Protein AF-A0A3N5JNM9-F1 (afdb_monom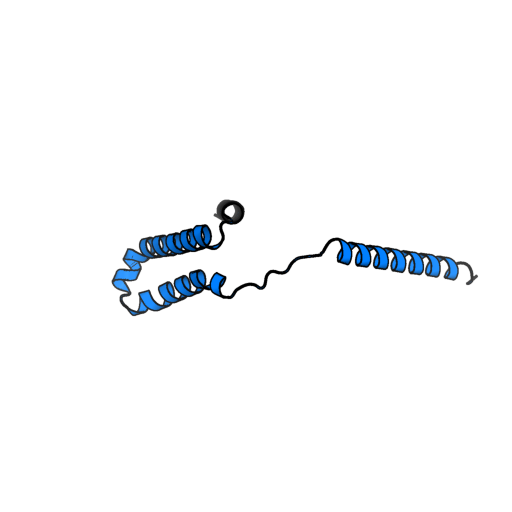er_lite)

pLDDT: mean 77.19, std 9.24, range [54.94, 92.56]

Foldseek 3Di:
DPPPVVVVVVVVVVVVVVVVVVVVVCVVVVPPPPPDPPDPVLCVLVVVVVCCVVVVCVPPVVVCVVCVVVVVVVSVVVNVVCCVVPVVPVVVVVVVVVVVVVVVVVVD

Sequence (108 aa):
MKSRTKNNIWKFAAAAILVMAVYNFFGNVLTEVFVMPVNAWYIAPFLLLLLSIAVMPFIDRHWWEKNYPLVAFVLGFIVVFYYSFSLHNTPRLFLTSDEYISFISLIG

Radius of gyration: 27.0 Å; chains: 1; bounding box: 31×58×75 Å

Secondary structure (DSSP, 8-state):
--SHHHHHHHHHHHHHHHHHHHHHHHHHHH---------GGGGHHHHHHHHHHHHHHHH-HHHHHHHHHHHHHHHHHHHHHHHHHHH--HHHHHHHHHHHHHHHHHH-

Structure (mmCIF, N/CA/C/O backbone):
data_AF-A0A3N5JNM9-F1
#
_entry.id   AF-A0A3N5JNM9-F1
#
loop_
_atom_site.group_PDB
_atom_site.id
_atom_site.type_symbol
_atom_site.label_atom_id
_atom_site.label_alt_id
_atom_site.label_comp_id
_atom_site.label_asym_id
_atom_site.label_entity_id
_atom_site.label_seq_id
_atom_site.pdbx_PDB_ins_code
_atom_site.Cartn_x
_atom_site.Cartn_y
_atom_site.Cartn_z
_atom_site.occupancy
_atom_site.B_iso_or_equiv
_atom_site.auth_seq_id
_atom_site.auth_comp_id
_atom_site.auth_asym_id
_atom_site.auth_atom_id
_a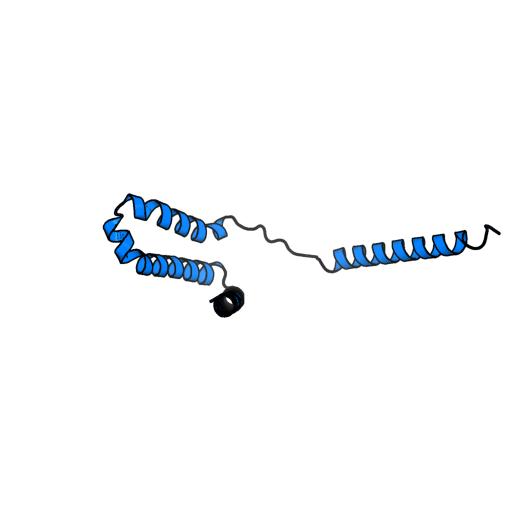tom_site.pdbx_PDB_model_num
ATOM 1 N N . MET A 1 1 ? 7.384 42.201 -50.279 1.00 54.94 1 MET A N 1
ATOM 2 C CA . MET A 1 1 ? 8.230 41.561 -49.239 1.00 54.94 1 MET A CA 1
ATOM 3 C C . MET A 1 1 ? 7.508 40.426 -48.463 1.00 54.94 1 MET A C 1
ATOM 5 O O . MET A 1 1 ? 7.789 40.227 -47.294 1.00 54.94 1 MET A O 1
ATOM 9 N N . LYS A 1 2 ? 6.594 39.645 -49.087 1.00 56.66 2 LYS A N 1
ATOM 10 C CA . LYS A 1 2 ? 5.688 38.672 -48.401 1.00 56.66 2 LYS A CA 1
ATOM 11 C C . LYS A 1 2 ? 5.925 37.188 -48.771 1.00 56.66 2 LYS A C 1
ATOM 13 O O . LYS A 1 2 ? 5.203 36.310 -48.317 1.00 56.66 2 LYS A O 1
ATOM 18 N N . SER A 1 3 ? 6.914 36.901 -49.624 1.00 57.28 3 SER A N 1
ATOM 19 C CA . SER A 1 3 ? 7.113 35.571 -50.233 1.00 57.28 3 SER A CA 1
ATOM 20 C C . SER A 1 3 ? 8.013 34.631 -49.405 1.00 57.28 3 SER A C 1
ATOM 22 O O . SER A 1 3 ? 7.787 33.426 -49.365 1.00 57.28 3 SER A O 1
ATOM 24 N N . ARG A 1 4 ? 8.988 35.169 -48.656 1.00 61.72 4 ARG A N 1
ATOM 25 C CA . ARG A 1 4 ? 10.017 34.364 -47.964 1.00 61.72 4 ARG A CA 1
ATOM 26 C C . ARG A 1 4 ? 9.526 33.675 -46.679 1.00 61.72 4 ARG A C 1
ATOM 28 O O . ARG A 1 4 ? 10.075 32.651 -46.296 1.00 61.72 4 ARG A O 1
ATOM 35 N N . THR A 1 5 ? 8.484 34.200 -46.031 1.00 64.50 5 THR A N 1
ATOM 36 C CA . THR A 1 5 ? 7.941 33.664 -44.768 1.00 64.50 5 THR A CA 1
ATOM 37 C C . THR A 1 5 ? 7.050 32.436 -44.960 1.00 64.50 5 THR A C 1
ATOM 39 O O . THR A 1 5 ? 7.087 31.536 -44.125 1.00 64.50 5 THR A O 1
ATOM 42 N N . LYS A 1 6 ? 6.308 32.333 -46.075 1.00 65.44 6 LYS A N 1
ATOM 43 C CA . LYS A 1 6 ? 5.421 31.181 -46.332 1.00 65.44 6 LYS A CA 1
ATOM 44 C C . LYS A 1 6 ? 6.186 29.855 -46.435 1.00 65.44 6 LYS A C 1
ATOM 46 O O . LYS A 1 6 ? 5.732 28.861 -45.882 1.00 65.44 6 LYS A O 1
ATOM 51 N N . ASN A 1 7 ? 7.362 29.841 -47.068 1.00 69.12 7 ASN A N 1
ATOM 52 C CA . ASN A 1 7 ? 8.151 28.611 -47.235 1.00 69.12 7 ASN A CA 1
ATOM 53 C C . ASN A 1 7 ? 8.702 28.050 -45.920 1.00 69.12 7 ASN A C 1
ATOM 55 O O . ASN A 1 7 ? 8.859 26.839 -45.798 1.00 69.12 7 ASN A O 1
ATOM 59 N N . ASN A 1 8 ? 8.984 28.902 -44.935 1.00 76.00 8 ASN A N 1
ATOM 60 C CA . ASN A 1 8 ? 9.471 28.436 -43.639 1.00 76.00 8 ASN A CA 1
ATOM 61 C C . ASN A 1 8 ? 8.319 27.844 -42.821 1.00 76.00 8 ASN A C 1
ATOM 63 O O . ASN A 1 8 ? 8.483 26.782 -42.234 1.00 76.00 8 ASN A O 1
ATOM 67 N N . ILE A 1 9 ? 7.134 28.462 -42.870 1.00 84.38 9 ILE A N 1
ATOM 68 C CA . ILE A 1 9 ? 5.934 27.986 -42.164 1.00 84.38 9 ILE A CA 1
ATOM 69 C C . ILE A 1 9 ? 5.547 26.574 -42.622 1.00 84.38 9 ILE A C 1
ATOM 71 O O . ILE A 1 9 ? 5.310 25.711 -41.784 1.00 84.38 9 ILE A O 1
ATOM 75 N N . TRP A 1 10 ? 5.556 26.302 -43.930 1.00 84.19 10 TRP A N 1
ATOM 76 C CA . TRP A 1 10 ? 5.250 24.963 -44.450 1.00 84.19 10 TRP A CA 1
ATOM 77 C C . TRP A 1 10 ? 6.288 23.907 -44.060 1.00 84.19 10 TRP A C 1
ATOM 79 O O . TRP A 1 10 ? 5.918 22.771 -43.780 1.00 84.19 10 TRP A O 1
ATOM 89 N N . LYS A 1 11 ? 7.572 24.274 -43.975 1.00 81.88 11 LYS A N 1
ATOM 90 C CA . LYS A 1 11 ? 8.627 23.371 -43.487 1.00 81.88 11 LYS A CA 1
ATOM 91 C C . LYS A 1 11 ? 8.468 23.057 -42.000 1.00 81.88 11 LYS A C 1
ATOM 93 O O . LYS A 1 11 ? 8.610 21.902 -41.618 1.00 81.88 11 LYS A O 1
ATOM 98 N N . PHE A 1 12 ? 8.125 24.054 -4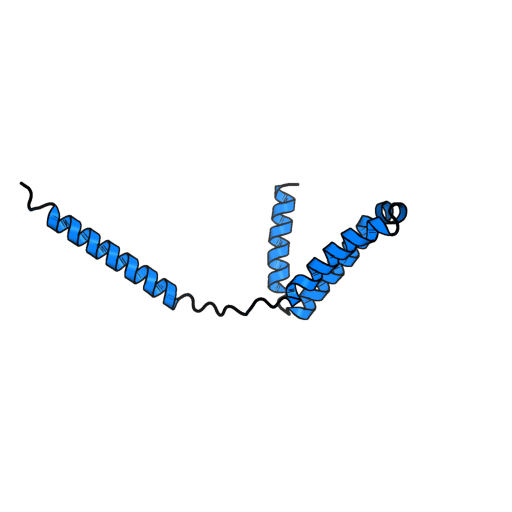1.183 1.00 86.62 12 PHE A N 1
ATOM 99 C CA . PHE A 1 12 ? 7.820 23.850 -39.764 1.00 86.62 12 PHE A CA 1
ATOM 100 C C . PHE A 1 12 ? 6.562 23.002 -39.567 1.00 86.62 12 PHE A C 1
ATOM 102 O O . PHE A 1 12 ? 6.579 22.089 -38.750 1.00 86.62 12 PHE A O 1
ATOM 109 N N . ALA A 1 13 ? 5.502 23.246 -40.341 1.00 88.19 13 ALA A N 1
ATOM 110 C CA . ALA A 1 13 ? 4.283 22.443 -40.292 1.00 88.19 13 ALA A CA 1
ATOM 111 C C . ALA A 1 13 ? 4.550 20.986 -40.700 1.00 88.19 13 ALA A C 1
ATOM 113 O O . ALA A 1 13 ? 4.142 20.072 -39.992 1.00 88.19 13 ALA A O 1
ATOM 114 N N . ALA A 1 14 ? 5.294 20.760 -41.786 1.00 90.94 14 ALA A N 1
ATOM 115 C CA . ALA A 1 14 ? 5.678 19.418 -42.217 1.00 90.94 14 ALA A CA 1
ATOM 116 C C . ALA A 1 14 ? 6.559 18.709 -41.176 1.00 90.94 14 ALA A C 1
ATOM 118 O O . ALA A 1 14 ? 6.326 17.541 -40.880 1.00 90.94 14 ALA A O 1
ATOM 119 N N . ALA A 1 15 ? 7.521 19.416 -40.574 1.00 91.19 15 ALA A N 1
ATOM 120 C CA . ALA A 1 15 ? 8.348 18.873 -39.499 1.00 91.19 15 ALA A CA 1
ATOM 121 C C . ALA A 1 15 ? 7.515 18.527 -38.255 1.00 91.19 15 ALA A C 1
ATOM 123 O O . ALA A 1 15 ? 7.687 17.451 -37.697 1.00 91.19 15 ALA A O 1
ATOM 124 N N . ALA A 1 16 ? 6.574 19.386 -37.854 1.00 86.69 16 ALA A N 1
ATOM 125 C CA . ALA A 1 16 ? 5.689 19.134 -36.719 1.00 86.69 16 ALA A CA 1
ATOM 126 C C . ALA A 1 16 ? 4.760 17.936 -36.968 1.00 86.69 16 ALA A C 1
ATOM 128 O O . ALA A 1 16 ? 4.608 17.088 -36.094 1.00 86.69 16 ALA A O 1
ATOM 129 N N . ILE A 1 17 ? 4.190 17.827 -38.172 1.00 92.06 17 ILE A N 1
ATOM 130 C CA . ILE A 1 17 ? 3.362 16.682 -38.576 1.00 92.06 17 ILE A CA 1
ATOM 131 C C . ILE A 1 17 ? 4.192 15.396 -38.579 1.00 92.06 17 ILE A C 1
ATOM 133 O O . ILE A 1 17 ? 3.722 14.368 -38.100 1.00 92.06 17 ILE A O 1
ATOM 137 N N . LEU A 1 18 ? 5.434 15.449 -39.065 1.00 92.56 18 LEU A N 1
ATOM 138 C CA . LEU A 1 18 ? 6.333 14.299 -39.086 1.00 92.56 18 LEU A CA 1
ATOM 139 C C . LEU A 1 18 ? 6.719 13.867 -37.668 1.00 92.56 18 LEU A C 1
ATOM 141 O O . LEU A 1 18 ? 6.633 12.685 -37.353 1.00 92.56 18 LEU A O 1
ATOM 145 N N . VAL A 1 19 ? 7.064 14.811 -36.789 1.00 90.31 19 VAL A N 1
ATOM 146 C CA . VAL A 1 19 ? 7.347 14.534 -35.371 1.00 90.31 19 VAL A CA 1
ATOM 147 C C . VAL A 1 19 ? 6.125 13.928 -34.680 1.00 90.31 19 VAL A C 1
ATOM 149 O O . VAL A 1 19 ? 6.261 12.932 -33.975 1.00 90.31 19 VAL A O 1
ATOM 152 N N . MET A 1 20 ? 4.929 14.466 -34.930 1.00 85.31 20 MET A N 1
ATOM 153 C CA . MET A 1 20 ? 3.679 13.932 -34.385 1.00 85.31 20 MET A CA 1
ATOM 154 C C . MET A 1 20 ? 3.398 12.511 -34.892 1.00 85.31 20 MET A C 1
ATOM 156 O O . MET A 1 20 ? 3.021 11.637 -34.116 1.00 85.31 20 MET A O 1
ATOM 160 N N . ALA A 1 21 ? 3.608 12.257 -36.185 1.00 89.25 21 ALA A N 1
ATOM 161 C CA . ALA A 1 21 ? 3.418 10.940 -36.783 1.00 89.25 21 ALA A CA 1
ATOM 162 C C . ALA A 1 21 ? 4.409 9.911 -36.221 1.00 89.25 21 ALA A C 1
ATOM 164 O O . ALA A 1 21 ? 4.004 8.799 -35.894 1.00 89.25 21 ALA A O 1
ATOM 165 N N . VAL A 1 22 ? 5.678 10.293 -36.048 1.00 88.81 22 VAL A N 1
ATOM 166 C CA . VAL A 1 22 ? 6.712 9.449 -35.430 1.00 88.81 22 VAL A CA 1
ATOM 167 C C . VAL A 1 22 ? 6.361 9.152 -33.974 1.00 88.81 22 VAL A C 1
ATOM 169 O O . VAL A 1 22 ? 6.398 7.992 -33.572 1.00 88.81 22 VAL A O 1
ATOM 172 N N . TYR A 1 23 ? 5.960 10.162 -33.200 1.00 84.38 23 TYR A N 1
ATOM 173 C CA . TYR A 1 23 ? 5.563 9.981 -31.804 1.00 84.38 23 TYR A CA 1
ATOM 174 C C . TYR A 1 23 ? 4.367 9.031 -31.671 1.00 84.38 23 TYR A C 1
ATOM 176 O O . TYR A 1 23 ? 4.419 8.083 -30.892 1.00 84.38 23 TYR A O 1
ATOM 184 N N . ASN A 1 24 ? 3.325 9.224 -32.484 1.00 83.56 24 ASN A N 1
ATOM 185 C CA . ASN A 1 24 ? 2.162 8.340 -32.493 1.00 83.56 24 ASN A CA 1
ATOM 186 C C . ASN A 1 24 ? 2.528 6.920 -32.941 1.00 83.56 24 ASN A C 1
ATOM 188 O O . ASN A 1 24 ? 2.065 5.954 -32.343 1.00 83.56 24 ASN A O 1
ATOM 192 N N . PHE A 1 25 ? 3.361 6.768 -33.972 1.00 84.12 25 PHE A N 1
ATOM 193 C CA . PHE A 1 25 ? 3.766 5.456 -34.469 1.00 84.12 25 PHE A CA 1
ATOM 194 C C . PHE A 1 25 ? 4.559 4.674 -33.415 1.00 84.12 25 PHE A C 1
ATOM 196 O O . PHE A 1 25 ? 4.197 3.546 -33.093 1.00 84.12 25 PHE A O 1
ATOM 203 N N . PHE A 1 26 ? 5.577 5.291 -32.808 1.00 80.94 26 PHE A N 1
ATOM 204 C CA . PHE A 1 26 ? 6.337 4.666 -31.723 1.00 80.94 26 PHE A CA 1
ATOM 205 C C . PHE A 1 26 ? 5.479 4.426 -30.479 1.00 80.94 26 PHE A C 1
ATOM 207 O O . PHE A 1 26 ? 5.602 3.373 -29.865 1.00 80.94 26 PHE A O 1
ATOM 214 N N . GLY A 1 27 ? 4.572 5.343 -30.134 1.00 72.00 27 GLY A N 1
ATOM 215 C CA . GLY A 1 27 ? 3.625 5.154 -29.036 1.00 72.00 27 GLY A CA 1
ATOM 216 C C . GLY A 1 27 ? 2.752 3.912 -29.227 1.00 72.00 27 GLY A C 1
ATOM 217 O O . GLY A 1 27 ? 2.592 3.137 -28.295 1.00 72.00 27 GLY A O 1
ATOM 218 N N . ASN A 1 28 ? 2.254 3.656 -30.436 1.00 72.62 28 ASN A N 1
ATOM 219 C CA . ASN A 1 28 ? 1.452 2.459 -30.711 1.00 72.62 28 ASN A CA 1
ATOM 220 C C . ASN A 1 28 ? 2.299 1.174 -30.801 1.00 72.62 28 ASN A C 1
ATOM 222 O O . ASN A 1 28 ? 1.834 0.123 -30.382 1.00 72.62 28 ASN A O 1
ATOM 226 N N . VAL A 1 29 ? 3.542 1.248 -31.295 1.00 70.81 29 VAL A N 1
ATOM 227 C CA . VAL A 1 29 ? 4.445 0.083 -31.417 1.00 70.81 29 VAL A CA 1
ATOM 228 C C . VAL A 1 29 ? 5.066 -0.330 -30.074 1.00 70.81 29 VAL A C 1
ATOM 230 O O . VAL A 1 29 ? 5.330 -1.508 -29.857 1.00 70.81 29 VAL A O 1
ATOM 233 N N . LEU A 1 30 ? 5.303 0.615 -29.158 1.00 68.88 30 LEU A N 1
ATOM 234 C CA . LEU A 1 30 ? 5.899 0.348 -27.840 1.00 68.88 30 LEU A CA 1
ATOM 235 C C . LEU A 1 30 ? 4.867 -0.031 -26.764 1.00 68.88 30 LEU A C 1
ATOM 237 O O . LEU A 1 30 ? 5.253 -0.479 -25.686 1.00 68.88 30 LEU A O 1
ATOM 241 N N . THR A 1 31 ? 3.573 0.147 -27.041 1.00 63.56 31 THR A N 1
ATOM 242 C CA . THR A 1 31 ? 2.493 0.044 -26.047 1.00 63.56 31 THR A CA 1
ATOM 243 C C . THR A 1 31 ? 1.509 -1.071 -26.409 1.00 63.56 31 THR A C 1
ATOM 245 O O . THR A 1 31 ? 0.299 -0.875 -26.377 1.00 63.56 31 THR A O 1
ATOM 248 N N . GLU A 1 32 ? 2.001 -2.279 -26.697 1.00 62.53 32 GLU A N 1
ATOM 249 C CA . GLU A 1 32 ? 1.182 -3.491 -26.537 1.00 62.53 32 GLU A CA 1
ATOM 250 C C . GLU A 1 32 ? 1.065 -3.816 -25.044 1.00 62.53 32 GLU A C 1
ATOM 252 O O . GLU A 1 32 ? 1.618 -4.783 -24.519 1.00 62.53 32 GLU A O 1
ATOM 257 N N . VAL A 1 33 ? 0.388 -2.936 -24.307 1.00 62.06 33 VAL A N 1
ATOM 258 C CA . VAL A 1 33 ? 0.089 -3.181 -22.900 1.00 62.06 33 VAL A CA 1
ATOM 259 C C . VAL A 1 33 ? -1.052 -4.178 -22.897 1.00 62.06 33 VAL A C 1
ATOM 261 O O . VAL A 1 33 ? -2.206 -3.821 -23.121 1.00 62.06 33 VAL A O 1
ATOM 264 N N . PHE A 1 34 ? -0.718 -5.445 -22.676 1.00 58.62 34 PHE A N 1
ATOM 265 C CA . PHE A 1 34 ? -1.694 -6.487 -22.402 1.00 58.62 34 PHE A CA 1
ATOM 266 C C . PHE A 1 34 ? -2.434 -6.105 -21.111 1.00 58.62 34 PHE A C 1
ATOM 268 O O . PHE A 1 34 ? -1.984 -6.386 -19.999 1.00 58.62 34 PHE A O 1
ATOM 275 N N . VAL A 1 35 ? -3.540 -5.371 -21.246 1.00 62.03 35 VAL A N 1
ATOM 276 C CA . VAL A 1 35 ? -4.408 -4.998 -20.129 1.00 62.03 35 VAL A CA 1
ATOM 277 C C . VAL A 1 35 ? -5.128 -6.263 -19.697 1.00 62.03 35 VAL A C 1
ATOM 279 O O . VAL A 1 35 ? -6.163 -6.636 -20.247 1.00 62.03 35 VAL A O 1
ATOM 282 N N . MET A 1 36 ? -4.550 -6.966 -18.724 1.00 58.53 36 MET A N 1
ATOM 283 C CA . MET A 1 36 ? -5.288 -8.012 -18.033 1.00 58.53 36 MET A CA 1
ATOM 284 C C . MET A 1 36 ? -6.505 -7.349 -17.382 1.00 58.53 36 MET A C 1
ATOM 286 O O . MET A 1 36 ? -6.330 -6.360 -16.662 1.00 58.53 36 MET A O 1
ATOM 290 N N . PRO A 1 37 ? -7.731 -7.834 -17.638 1.00 66.56 37 PRO A N 1
ATOM 291 C CA . PRO A 1 37 ? -8.912 -7.272 -17.009 1.00 66.56 37 PRO A CA 1
ATOM 292 C C . PRO A 1 37 ? -8.724 -7.356 -15.495 1.00 66.56 37 PRO A C 1
ATOM 294 O O . PRO A 1 37 ? -8.495 -8.437 -14.947 1.00 66.56 37 PRO A O 1
ATOM 297 N N . VAL A 1 38 ? -8.769 -6.202 -14.824 1.00 62.06 38 VAL A N 1
ATOM 298 C CA . VAL A 1 38 ? -8.761 -6.134 -13.362 1.00 62.06 38 VAL A CA 1
ATOM 299 C C . VAL A 1 38 ? -9.948 -6.955 -12.875 1.00 62.06 38 VAL A C 1
ATOM 301 O O . VAL A 1 38 ? -11.107 -6.590 -13.062 1.00 62.06 38 VAL A O 1
ATOM 304 N N . ASN A 1 39 ? -9.654 -8.123 -12.310 1.00 69.19 39 ASN A N 1
ATOM 305 C CA . ASN A 1 39 ? -10.669 -8.974 -11.724 1.00 69.19 39 ASN A CA 1
ATOM 306 C C . ASN A 1 39 ? -11.104 -8.335 -10.399 1.00 69.19 39 ASN A C 1
ATOM 308 O O . ASN A 1 39 ? -10.270 -8.012 -9.552 1.00 69.19 39 ASN A O 1
ATOM 312 N N . ALA A 1 40 ? -12.411 -8.156 -10.212 1.00 74.06 40 ALA A N 1
ATOM 313 C CA . ALA A 1 40 ? -12.980 -7.552 -9.009 1.00 74.06 40 ALA A CA 1
ATOM 314 C C . ALA A 1 40 ? -12.577 -8.287 -7.713 1.00 74.06 40 ALA A C 1
ATOM 316 O O . ALA A 1 40 ? -12.591 -7.691 -6.637 1.00 74.06 40 ALA A O 1
ATOM 317 N N . TRP A 1 41 ? -12.139 -9.550 -7.807 1.00 74.88 41 TRP A N 1
ATOM 318 C CA . TRP A 1 41 ? -11.631 -10.335 -6.675 1.00 74.88 41 TRP A CA 1
ATOM 319 C C . TRP A 1 41 ? -10.407 -9.729 -5.979 1.00 74.88 41 TRP A C 1
ATOM 321 O O . TRP A 1 41 ? -10.152 -10.045 -4.816 1.00 74.88 41 TRP A O 1
ATOM 331 N N . TYR A 1 42 ? -9.675 -8.827 -6.637 1.00 73.56 42 TYR A N 1
ATOM 332 C CA . TYR A 1 42 ? -8.554 -8.124 -6.008 1.00 73.56 42 TYR A CA 1
ATOM 333 C C . TYR A 1 42 ? -9.001 -7.071 -4.983 1.00 73.56 42 TYR A C 1
ATOM 335 O O . TYR A 1 42 ? -8.232 -6.714 -4.098 1.00 73.56 42 TYR A O 1
ATOM 343 N N . ILE A 1 43 ? -10.261 -6.624 -5.019 1.00 80.25 43 ILE A N 1
ATOM 344 C CA . ILE A 1 43 ? -10.801 -5.650 -4.053 1.00 80.25 43 ILE A CA 1
ATOM 345 C C . ILE A 1 43 ? -11.282 -6.340 -2.764 1.00 80.25 43 ILE A C 1
ATOM 347 O O . ILE A 1 43 ? -11.424 -5.689 -1.730 1.00 80.25 43 ILE A O 1
ATOM 351 N N . ALA A 1 44 ? -11.475 -7.664 -2.781 1.00 83.31 44 ALA A N 1
ATOM 352 C CA . ALA A 1 44 ? -11.967 -8.447 -1.645 1.00 83.31 44 ALA A CA 1
ATOM 353 C C . ALA A 1 44 ? -11.275 -8.145 -0.293 1.00 83.31 44 ALA A C 1
ATOM 355 O O . ALA A 1 44 ? -11.990 -7.868 0.672 1.00 83.31 44 ALA A O 1
ATOM 356 N N . PRO A 1 45 ? -9.930 -8.118 -0.182 1.00 79.06 45 PRO A N 1
ATOM 357 C CA . PRO A 1 45 ? -9.264 -7.806 1.086 1.00 79.06 45 PRO A CA 1
ATOM 358 C C . PRO A 1 45 ? -9.532 -6.376 1.580 1.00 79.06 45 PRO A C 1
ATOM 360 O O . PRO A 1 45 ? -9.643 -6.153 2.784 1.00 79.06 45 PRO A O 1
ATOM 363 N N . PHE A 1 46 ? -9.687 -5.410 0.671 1.00 80.44 46 PHE A N 1
ATOM 364 C CA . PHE A 1 46 ? -10.022 -4.028 1.025 1.00 80.44 46 PHE A CA 1
ATOM 365 C C . PHE A 1 46 ? -11.470 -3.914 1.516 1.00 80.44 46 PHE A C 1
ATOM 367 O O . PHE A 1 46 ? -11.743 -3.270 2.527 1.00 80.44 46 PHE A O 1
ATOM 374 N N . LEU A 1 47 ? -12.394 -4.604 0.842 1.00 85.94 47 LEU A N 1
ATOM 375 C CA . LEU A 1 47 ? -13.796 -4.672 1.248 1.00 85.94 47 LEU A CA 1
ATOM 376 C C . LEU A 1 47 ? -13.949 -5.310 2.638 1.00 85.94 47 LEU A C 1
ATOM 378 O O . LEU A 1 47 ? -14.729 -4.831 3.456 1.00 85.94 47 LEU A O 1
ATOM 382 N N . LEU A 1 48 ? -13.173 -6.363 2.913 1.00 82.06 48 LEU A N 1
ATOM 383 C CA . LEU A 1 48 ? -13.154 -7.056 4.202 1.00 82.06 48 LEU A CA 1
ATOM 384 C C . LEU A 1 48 ? -12.609 -6.151 5.314 1.00 82.06 48 LEU A C 1
ATOM 386 O O . LEU A 1 48 ? -13.212 -6.078 6.383 1.00 82.06 48 LEU A O 1
ATOM 390 N N . LEU A 1 49 ? -11.528 -5.408 5.048 1.00 80.56 49 LEU A N 1
ATOM 391 C CA . LEU A 1 49 ? -11.014 -4.386 5.964 1.00 80.56 49 LEU A CA 1
ATOM 392 C C . LEU A 1 49 ? -12.084 -3.340 6.300 1.00 80.56 49 LEU A C 1
ATOM 394 O O . LEU A 1 49 ? -12.337 -3.102 7.481 1.00 80.56 49 LEU A O 1
ATOM 398 N N . LEU A 1 50 ? -12.745 -2.764 5.286 1.00 86.19 50 LEU A N 1
ATOM 399 C CA . LEU A 1 50 ? -13.808 -1.769 5.477 1.00 86.19 50 LEU A CA 1
ATOM 400 C C . LEU A 1 50 ? -14.992 -2.321 6.270 1.00 86.19 50 LEU A C 1
ATOM 402 O O . LEU A 1 50 ? -15.470 -1.671 7.197 1.00 86.19 50 LEU A O 1
ATOM 406 N N . LEU A 1 51 ? -15.452 -3.524 5.931 1.00 85.06 51 LEU A N 1
ATOM 407 C CA . LEU A 1 51 ? -16.518 -4.190 6.674 1.00 85.06 51 LEU A CA 1
ATOM 408 C C . LEU A 1 51 ? -16.106 -4.429 8.123 1.00 85.06 51 LEU A C 1
ATOM 410 O O . LEU A 1 51 ? -16.899 -4.181 9.026 1.00 85.06 51 LEU A O 1
ATOM 414 N N . SER A 1 52 ? -14.867 -4.850 8.370 1.00 79.00 52 SER A N 1
ATOM 415 C CA . SER A 1 52 ? -14.414 -5.106 9.730 1.00 79.00 52 SER A CA 1
ATOM 416 C C . SER A 1 52 ? -14.344 -3.832 10.568 1.00 79.00 52 SER A C 1
ATOM 418 O O . SER A 1 52 ? -14.804 -3.859 11.707 1.00 79.00 52 SER A O 1
ATOM 420 N N . ILE A 1 53 ? -13.818 -2.721 10.038 1.00 78.81 53 ILE A N 1
ATOM 421 C CA . ILE A 1 53 ? -13.781 -1.444 10.777 1.00 78.81 53 ILE A CA 1
ATOM 422 C C . ILE A 1 53 ? -15.168 -0.815 10.927 1.00 78.81 53 ILE A C 1
ATOM 424 O O . ILE A 1 53 ? -15.381 -0.059 11.867 1.00 78.81 53 ILE A O 1
ATOM 428 N N . ALA A 1 54 ? -16.105 -1.115 10.024 1.00 83.25 54 ALA A N 1
ATOM 429 C CA . ALA A 1 54 ? -17.472 -0.617 10.097 1.00 83.25 54 ALA A CA 1
ATOM 430 C C . ALA A 1 54 ? -18.326 -1.425 11.081 1.00 83.25 54 ALA A C 1
ATOM 432 O O . ALA A 1 54 ? -19.096 -0.834 11.820 1.00 83.25 54 ALA A O 1
ATOM 433 N N . VAL A 1 55 ? -18.197 -2.755 11.117 1.00 81.12 55 VAL A N 1
ATOM 434 C CA . VAL A 1 55 ? -19.066 -3.640 11.913 1.00 81.12 55 VAL A CA 1
ATOM 435 C C . VAL A 1 55 ? -18.588 -3.778 13.360 1.00 81.12 55 VAL A C 1
ATOM 437 O O . VAL A 1 55 ? -19.406 -3.746 14.277 1.00 81.12 55 VAL A O 1
ATOM 440 N N . MET A 1 56 ? -17.278 -3.887 13.598 1.00 73.75 56 MET A N 1
ATOM 441 C CA . MET A 1 56 ? -16.721 -4.040 14.950 1.00 73.75 56 MET A CA 1
ATOM 442 C C . MET A 1 56 ? -17.154 -2.963 15.964 1.00 73.75 56 MET A C 1
ATOM 444 O O . MET A 1 56 ? -17.573 -3.340 17.061 1.00 73.75 56 MET A O 1
ATOM 448 N N . PRO A 1 57 ? -17.116 -1.651 15.651 1.00 71.81 57 PRO A N 1
ATOM 449 C CA . PRO A 1 57 ? -17.534 -0.625 16.608 1.00 71.81 57 PRO A CA 1
ATOM 450 C C . PRO A 1 57 ? -19.034 -0.661 16.940 1.00 71.81 57 PRO A C 1
ATOM 452 O O . PRO A 1 57 ? -19.422 -0.110 17.969 1.00 71.81 57 PRO A O 1
ATOM 455 N N . PHE A 1 58 ? -19.872 -1.309 16.119 1.00 75.94 58 PHE A N 1
ATOM 456 C CA . PHE A 1 58 ? -21.300 -1.489 16.407 1.00 75.94 58 PHE A CA 1
ATOM 457 C C . PHE A 1 58 ? -21.591 -2.671 17.336 1.00 75.94 58 PHE A C 1
ATOM 459 O O . PHE A 1 58 ? -22.635 -2.669 17.983 1.00 75.94 58 PHE A O 1
ATOM 466 N N . ILE A 1 59 ? -20.704 -3.670 17.402 1.00 76.94 59 ILE A N 1
ATOM 467 C CA . ILE A 1 59 ? -20.900 -4.851 18.254 1.00 76.94 59 ILE A CA 1
ATOM 468 C C . ILE A 1 59 ? -20.493 -4.535 19.692 1.00 76.94 59 ILE A C 1
ATOM 470 O O . ILE A 1 59 ? -21.284 -4.751 20.606 1.00 76.94 59 ILE A O 1
ATOM 474 N N . ASP A 1 60 ? -19.274 -4.026 19.898 1.00 74.81 60 ASP A N 1
ATOM 475 C CA . ASP A 1 60 ? -18.768 -3.790 21.252 1.00 74.81 60 ASP A CA 1
ATOM 476 C C . ASP A 1 60 ? -17.677 -2.709 21.290 1.00 74.81 60 ASP A C 1
ATOM 478 O O . ASP A 1 60 ? -16.474 -2.965 21.171 1.00 74.81 60 ASP A O 1
ATOM 482 N N . ARG A 1 61 ? -18.106 -1.452 21.442 1.00 75.94 61 ARG A N 1
ATOM 483 C CA . ARG A 1 61 ? -17.219 -0.281 21.407 1.00 75.94 61 ARG A CA 1
ATOM 484 C C . ARG A 1 61 ? -16.146 -0.309 22.499 1.00 75.94 61 ARG A C 1
ATOM 486 O O . ARG A 1 61 ? -15.005 0.061 22.238 1.00 75.94 61 ARG A O 1
ATOM 493 N N . HIS A 1 62 ? -16.494 -0.762 23.703 1.00 77.69 62 HIS A N 1
ATOM 494 C CA . HIS A 1 62 ? -15.578 -0.756 24.848 1.00 77.69 62 HIS A CA 1
ATOM 495 C C . HIS A 1 62 ? -14.456 -1.792 24.683 1.00 77.69 62 HIS A C 1
ATOM 497 O O . HIS A 1 62 ? -13.306 -1.549 25.051 1.00 77.69 62 HIS A O 1
ATOM 503 N N . TRP A 1 63 ? -14.772 -2.939 24.075 1.00 80.19 63 TRP A N 1
ATOM 504 C CA . TRP A 1 63 ? -13.776 -3.944 23.715 1.00 80.19 63 TRP A CA 1
ATOM 505 C C . TRP A 1 63 ? -12.944 -3.515 22.498 1.00 80.19 63 TRP A C 1
ATOM 507 O O . TRP A 1 63 ? -11.727 -3.735 22.481 1.00 80.19 63 TRP A O 1
ATOM 517 N N . TRP A 1 64 ? -13.571 -2.867 21.509 1.00 75.19 64 TRP A N 1
ATOM 518 C CA . TRP A 1 64 ? -12.905 -2.385 20.297 1.00 75.19 64 TRP A CA 1
ATOM 519 C C . TRP A 1 64 ? -11.829 -1.346 20.598 1.00 75.19 64 TRP A C 1
ATOM 521 O O . TRP A 1 64 ? -10.713 -1.492 20.118 1.00 75.19 64 TRP A O 1
ATOM 531 N N . GLU A 1 65 ? -12.105 -0.355 21.447 1.00 75.94 65 GLU A N 1
ATOM 532 C CA . GLU A 1 65 ? -11.123 0.686 21.797 1.00 75.94 65 GLU A CA 1
ATOM 533 C C . GLU A 1 65 ? -9.841 0.098 22.421 1.00 75.94 65 GLU A C 1
ATOM 535 O O . GLU A 1 65 ? -8.743 0.593 22.169 1.00 75.94 65 GLU A O 1
ATOM 540 N N . LYS A 1 66 ? -9.951 -1.013 23.163 1.00 82.81 66 LYS A N 1
ATOM 541 C CA . LYS A 1 66 ? -8.804 -1.699 23.779 1.00 82.81 66 LYS A CA 1
ATOM 542 C C . LYS A 1 66 ? -8.062 -2.637 22.817 1.00 82.81 66 LYS A C 1
ATOM 544 O O . LYS A 1 66 ? -6.847 -2.782 22.928 1.00 82.81 66 LYS A O 1
ATOM 549 N N . ASN A 1 67 ? -8.776 -3.292 21.899 1.00 81.06 67 ASN A N 1
ATOM 550 C CA . ASN A 1 67 ? -8.222 -4.327 21.013 1.00 81.06 67 ASN A CA 1
ATOM 551 C C . ASN A 1 67 ? -8.010 -3.856 19.567 1.00 81.06 67 ASN A C 1
ATOM 553 O O . ASN A 1 67 ? -7.506 -4.623 18.746 1.00 81.06 67 ASN A O 1
ATOM 557 N N . TYR A 1 68 ? -8.334 -2.598 19.264 1.00 77.44 68 TYR A N 1
ATOM 558 C CA . TYR A 1 68 ? -8.155 -1.965 17.959 1.00 77.44 68 TYR A CA 1
ATOM 559 C C . TYR A 1 68 ? -6.784 -2.242 17.321 1.00 77.44 68 TYR A C 1
ATOM 561 O O . TYR A 1 68 ? -6.763 -2.726 16.187 1.00 77.44 68 TYR A O 1
ATOM 569 N N . PRO A 1 69 ? -5.640 -2.027 18.008 1.00 81.25 69 PRO A N 1
ATOM 570 C CA . PRO A 1 69 ? -4.339 -2.271 17.387 1.00 81.25 69 PRO A CA 1
ATOM 571 C C . PRO A 1 69 ? -4.114 -3.748 17.037 1.00 81.25 69 PRO A C 1
ATOM 573 O O . PRO A 1 69 ? -3.536 -4.044 15.994 1.00 81.25 69 PRO A O 1
ATOM 576 N N . LEU A 1 70 ? -4.616 -4.682 17.853 1.00 82.56 70 LEU A N 1
ATOM 577 C CA . LEU A 1 70 ? -4.486 -6.116 17.590 1.00 82.56 70 LEU A CA 1
ATOM 578 C C . LEU A 1 70 ? -5.344 -6.532 16.393 1.00 82.56 70 LEU A C 1
ATOM 580 O O . LEU A 1 70 ? -4.867 -7.251 15.518 1.00 82.56 70 LEU A O 1
ATOM 584 N N . VAL A 1 71 ? -6.585 -6.051 16.309 1.00 81.31 71 VAL A N 1
ATOM 585 C CA . VAL A 1 71 ? -7.465 -6.389 15.183 1.00 81.31 71 VAL A CA 1
ATOM 586 C C . VAL A 1 71 ? -6.968 -5.768 13.879 1.00 81.31 71 VAL A C 1
ATOM 588 O O . VAL A 1 71 ? -6.948 -6.452 12.856 1.00 81.31 71 VAL A O 1
ATOM 591 N N . ALA A 1 72 ? -6.508 -4.515 13.907 1.00 82.00 72 ALA A N 1
ATOM 592 C CA . ALA A 1 72 ? -5.896 -3.875 12.746 1.00 82.00 72 ALA A CA 1
ATOM 593 C C . ALA A 1 72 ? -4.676 -4.668 12.247 1.00 82.00 72 ALA A C 1
ATOM 595 O O . ALA A 1 72 ? -4.536 -4.897 11.045 1.00 82.00 72 ALA A O 1
ATOM 596 N N . PHE A 1 73 ? -3.841 -5.155 13.169 1.00 83.56 73 PHE A N 1
ATOM 597 C CA . PHE A 1 73 ? -2.690 -5.989 12.837 1.00 83.56 73 PHE A CA 1
ATOM 598 C C . PHE A 1 73 ? -3.101 -7.333 12.217 1.00 83.56 73 PHE A C 1
ATOM 600 O O . PHE A 1 73 ? -2.569 -7.715 11.176 1.00 83.56 73 PHE A O 1
ATOM 607 N N . VAL A 1 74 ? -4.080 -8.031 12.801 1.00 85.00 74 VAL A N 1
ATOM 608 C CA . VAL A 1 74 ? -4.575 -9.320 12.285 1.00 85.00 74 VAL A CA 1
ATOM 609 C C . VAL A 1 74 ? -5.208 -9.168 10.901 1.00 85.00 74 VAL A C 1
ATOM 611 O O . VAL A 1 74 ? -4.907 -9.949 10.000 1.00 85.00 74 VAL A O 1
ATOM 614 N N . LEU A 1 75 ? -6.047 -8.151 10.695 1.00 82.12 75 LEU A N 1
ATOM 615 C CA . LEU A 1 75 ? -6.654 -7.882 9.389 1.00 82.12 75 LEU A CA 1
ATOM 616 C C . LEU A 1 75 ? -5.601 -7.507 8.343 1.00 82.12 75 LEU A C 1
ATOM 618 O O . LEU A 1 75 ? -5.646 -8.019 7.226 1.00 82.12 75 LEU A O 1
ATOM 622 N N . GLY A 1 76 ? -4.630 -6.663 8.707 1.00 81.25 76 GLY A N 1
ATOM 623 C CA . GLY A 1 76 ? -3.499 -6.330 7.842 1.00 81.25 76 GLY A CA 1
ATOM 624 C C . GLY A 1 76 ? -2.703 -7.573 7.446 1.00 81.25 76 GLY A C 1
ATOM 625 O O . GLY A 1 76 ? -2.401 -7.766 6.269 1.00 81.25 76 GLY A O 1
ATOM 626 N N . PHE A 1 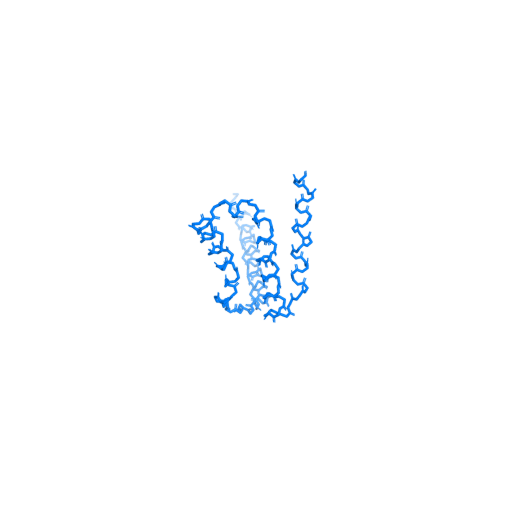77 ? -2.448 -8.472 8.399 1.00 84.81 77 PHE A N 1
ATOM 627 C CA . PHE A 1 77 ? -1.768 -9.738 8.139 1.00 84.81 77 PHE A CA 1
ATOM 628 C C . PHE A 1 77 ? -2.552 -10.629 7.167 1.00 84.81 77 PHE A C 1
ATOM 630 O O . PHE A 1 77 ? -1.968 -11.165 6.227 1.00 84.81 77 PHE A O 1
ATOM 637 N N . ILE A 1 78 ? -3.875 -10.739 7.331 1.00 83.06 78 ILE A N 1
ATOM 638 C CA . ILE A 1 78 ? -4.750 -11.483 6.408 1.00 83.06 78 ILE A CA 1
ATOM 639 C C . ILE A 1 78 ? -4.655 -10.917 4.988 1.00 83.06 78 ILE A C 1
ATOM 641 O O . ILE A 1 78 ? -4.565 -11.687 4.033 1.00 83.06 78 ILE A O 1
ATOM 645 N N . VAL A 1 79 ? -4.633 -9.590 4.835 1.00 82.06 79 VAL A N 1
ATOM 646 C CA . VAL A 1 79 ? -4.477 -8.944 3.523 1.00 82.06 79 VAL A CA 1
ATOM 647 C C . VAL A 1 79 ? -3.125 -9.276 2.897 1.00 82.06 79 VAL A C 1
ATOM 649 O O . VAL A 1 79 ? -3.083 -9.696 1.740 1.00 82.06 79 VAL A O 1
ATOM 652 N N . VAL A 1 80 ? -2.031 -9.153 3.653 1.00 79.69 80 VAL A N 1
ATOM 653 C CA . VAL A 1 80 ? -0.682 -9.504 3.175 1.00 79.69 80 VAL A CA 1
ATOM 654 C C . VAL A 1 80 ? -0.631 -10.963 2.723 1.00 79.69 80 VAL A C 1
ATOM 656 O O . VAL A 1 80 ? -0.114 -11.258 1.645 1.00 79.69 80 VAL A O 1
ATOM 659 N N . PHE A 1 81 ? -1.221 -11.873 3.498 1.00 83.06 81 PHE A N 1
ATOM 660 C CA . PHE A 1 81 ? -1.280 -13.293 3.160 1.00 83.06 81 PHE A CA 1
ATOM 661 C C . PHE A 1 81 ? -2.120 -13.540 1.900 1.00 83.06 81 PHE A C 1
ATOM 663 O O . PHE A 1 81 ? -1.664 -14.209 0.975 1.00 83.06 81 PHE A O 1
ATOM 670 N N . TYR A 1 82 ? -3.313 -12.946 1.807 1.00 80.06 82 TYR A N 1
ATOM 671 C CA . TYR A 1 82 ? -4.195 -13.087 0.646 1.00 80.06 82 TYR A CA 1
ATOM 672 C C . TYR A 1 82 ? -3.512 -12.641 -0.653 1.00 80.06 82 TYR A C 1
ATOM 674 O O . TYR A 1 82 ? -3.586 -13.348 -1.659 1.00 80.06 82 TYR A O 1
ATOM 682 N N . TYR A 1 83 ? -2.801 -11.510 -0.627 1.00 73.38 83 TYR A N 1
ATOM 683 C CA . TYR A 1 83 ? -2.058 -11.016 -1.787 1.00 73.38 83 TYR A CA 1
ATOM 684 C C . TYR A 1 83 ? -0.807 -11.843 -2.094 1.00 73.38 83 TYR A C 1
ATOM 686 O O . TYR A 1 83 ? -0.543 -12.119 -3.264 1.00 73.38 83 TYR A O 1
ATOM 694 N N . SER A 1 84 ? -0.059 -12.271 -1.074 1.00 72.56 84 SER A N 1
ATOM 695 C CA . SER A 1 84 ? 1.142 -13.093 -1.259 1.00 72.56 84 SER A CA 1
ATOM 696 C C . SER A 1 84 ? 0.813 -14.433 -1.934 1.00 72.56 84 SER A C 1
ATOM 698 O O . SER A 1 84 ? 1.492 -14.832 -2.880 1.00 72.56 84 SER A O 1
ATOM 700 N N . PHE A 1 85 ? -0.286 -15.078 -1.522 1.00 73.44 85 PHE A N 1
ATOM 701 C CA . PHE A 1 85 ? -0.718 -16.372 -2.062 1.00 73.44 85 PHE A CA 1
ATOM 702 C C . PHE A 1 85 ? -1.568 -16.274 -3.338 1.00 73.44 85 PHE A C 1
ATOM 704 O O . PHE A 1 85 ? -1.457 -17.150 -4.185 1.00 73.44 85 PHE A O 1
ATOM 711 N N . SER A 1 86 ? -2.397 -15.237 -3.524 1.00 67.94 86 SER A N 1
ATOM 712 C CA . SER A 1 86 ? -3.218 -15.120 -4.748 1.00 67.94 86 SER A CA 1
ATOM 713 C C . SER A 1 86 ? -2.445 -14.572 -5.943 1.00 67.94 86 SER A C 1
ATOM 715 O O . SER A 1 86 ? -2.728 -14.955 -7.075 1.00 67.94 86 SER A O 1
ATOM 717 N N . LEU A 1 87 ? -1.502 -13.648 -5.725 1.00 65.00 87 LEU A N 1
ATOM 718 C CA . LEU A 1 87 ? -0.846 -12.941 -6.827 1.00 65.00 87 LEU A CA 1
ATOM 719 C C . LEU A 1 87 ? 0.486 -13.563 -7.251 1.00 65.00 87 LEU A C 1
ATOM 721 O O . LEU A 1 87 ? 0.948 -13.244 -8.344 1.00 65.00 87 LEU A O 1
ATOM 725 N N . HIS A 1 88 ? 1.126 -14.386 -6.403 1.00 62.56 88 HIS A N 1
ATOM 726 C CA . HIS A 1 88 ? 2.479 -14.944 -6.616 1.00 62.56 88 HIS A CA 1
ATOM 727 C C . HIS A 1 88 ? 3.533 -13.902 -7.066 1.00 62.56 88 HIS A C 1
ATOM 729 O O . HIS A 1 88 ? 4.606 -14.245 -7.554 1.00 62.56 88 HIS A O 1
ATOM 735 N N . ASN A 1 89 ? 3.241 -12.610 -6.891 1.00 59.66 89 ASN A N 1
ATOM 736 C CA . ASN A 1 89 ? 4.053 -11.481 -7.324 1.00 59.66 89 ASN A CA 1
ATOM 737 C C . ASN A 1 89 ? 4.538 -10.712 -6.092 1.00 59.66 89 ASN A C 1
ATOM 739 O O . ASN A 1 89 ? 4.350 -9.502 -5.950 1.00 59.66 89 ASN A O 1
ATOM 743 N N . THR A 1 90 ? 5.153 -11.462 -5.180 1.00 60.47 90 THR A N 1
ATOM 744 C CA . THR A 1 90 ? 5.816 -10.973 -3.970 1.00 60.47 90 THR A CA 1
ATOM 745 C C . THR A 1 90 ? 6.771 -9.798 -4.212 1.00 60.47 90 THR A C 1
ATOM 747 O O . THR A 1 90 ? 6.740 -8.882 -3.392 1.00 60.47 90 THR A O 1
ATOM 750 N N . PRO A 1 91 ? 7.541 -9.707 -5.322 1.00 67.06 91 PRO A N 1
ATOM 751 C CA . PRO A 1 91 ? 8.432 -8.567 -5.552 1.00 67.06 91 PRO A CA 1
ATOM 752 C C . PRO A 1 91 ? 7.702 -7.220 -5.592 1.00 67.06 91 PRO A C 1
ATOM 754 O O . PRO A 1 91 ? 8.214 -6.221 -5.095 1.00 67.06 91 PRO A O 1
ATOM 757 N N . ARG A 1 92 ? 6.481 -7.186 -6.143 1.00 67.75 92 ARG A N 1
ATOM 758 C CA . ARG A 1 92 ? 5.683 -5.957 -6.234 1.00 67.75 92 ARG A CA 1
ATOM 759 C C . ARG A 1 92 ? 5.194 -5.490 -4.862 1.00 67.75 92 ARG A C 1
ATOM 761 O O . ARG A 1 92 ? 5.162 -4.289 -4.614 1.00 67.75 92 ARG A O 1
ATOM 768 N N . LEU A 1 93 ? 4.857 -6.419 -3.965 1.00 69.62 93 LEU A N 1
ATOM 769 C CA . LEU A 1 93 ? 4.472 -6.091 -2.587 1.00 69.62 93 LEU A CA 1
ATOM 770 C C . LEU A 1 93 ? 5.633 -5.453 -1.814 1.00 69.62 93 LEU A C 1
ATOM 772 O O . LEU A 1 93 ? 5.428 -4.436 -1.154 1.00 69.62 93 LEU A O 1
ATOM 776 N N . PHE A 1 94 ? 6.846 -6.003 -1.933 1.00 74.94 94 PHE A N 1
ATOM 777 C CA . PHE A 1 94 ? 8.038 -5.436 -1.291 1.00 74.94 94 PHE A CA 1
ATOM 778 C C . PHE A 1 94 ? 8.381 -4.049 -1.834 1.00 74.94 94 PHE A C 1
ATOM 780 O O . PHE A 1 94 ? 8.529 -3.124 -1.044 1.00 74.94 94 PHE A O 1
ATOM 787 N N . LEU A 1 95 ? 8.379 -3.873 -3.160 1.00 75.25 95 LEU A N 1
ATOM 788 C CA . LEU A 1 95 ? 8.650 -2.574 -3.781 1.00 75.25 95 LEU A CA 1
ATOM 789 C C . LEU A 1 95 ? 7.692 -1.483 -3.278 1.00 75.25 95 LEU A C 1
ATOM 791 O O . LEU A 1 95 ? 8.121 -0.400 -2.901 1.00 75.25 95 LEU A O 1
ATOM 795 N N . THR A 1 96 ? 6.393 -1.792 -3.215 1.00 79.50 96 THR A N 1
ATOM 796 C CA . THR A 1 96 ? 5.392 -0.828 -2.729 1.00 79.50 96 THR A CA 1
ATOM 797 C C . THR A 1 96 ? 5.576 -0.552 -1.228 1.00 79.50 96 THR A C 1
ATOM 799 O O . THR A 1 96 ? 5.358 0.563 -0.764 1.00 79.50 96 THR A O 1
ATOM 802 N N . SER A 1 97 ? 5.999 -1.553 -0.448 1.00 79.31 97 SER A N 1
ATOM 803 C CA . SER A 1 97 ? 6.263 -1.394 0.991 1.00 79.31 97 SER A CA 1
ATOM 804 C C . SER A 1 97 ? 7.440 -0.452 1.253 1.00 79.31 97 SER A C 1
ATOM 806 O O . SER A 1 97 ? 7.346 0.396 2.139 1.00 79.31 97 SER A O 1
ATOM 808 N N . ASP A 1 98 ? 8.508 -0.555 0.459 1.00 82.31 98 ASP A N 1
ATOM 809 C CA . ASP A 1 98 ? 9.679 0.324 0.558 1.00 82.31 98 ASP A CA 1
ATOM 810 C C . ASP A 1 98 ? 9.319 1.787 0.250 1.00 82.31 98 ASP A C 1
ATOM 812 O O . ASP A 1 98 ? 9.783 2.710 0.929 1.00 82.31 98 ASP A O 1
ATOM 816 N N . GLU A 1 99 ? 8.436 2.010 -0.728 1.00 80.94 99 GLU A N 1
ATOM 817 C CA . GLU A 1 99 ? 7.894 3.338 -1.033 1.00 80.94 99 GLU A CA 1
ATOM 818 C C . GLU A 1 99 ? 7.110 3.898 0.163 1.00 80.94 99 GLU A C 1
ATOM 820 O O . GLU A 1 99 ? 7.365 5.023 0.597 1.00 80.94 99 GLU A O 1
ATOM 825 N N . TYR A 1 100 ? 6.208 3.108 0.758 1.00 84.88 100 TYR A N 1
ATOM 826 C CA . TYR A 1 100 ? 5.426 3.531 1.925 1.00 84.88 100 TYR A CA 1
ATOM 827 C C . TYR A 1 100 ? 6.295 3.840 3.147 1.00 84.88 100 TYR A C 1
ATOM 829 O O . TYR A 1 100 ? 6.070 4.856 3.804 1.00 84.88 100 TYR A O 1
ATOM 837 N N . ILE A 1 101 ? 7.291 3.004 3.450 1.00 86.75 101 ILE A N 1
ATOM 838 C CA . ILE A 1 101 ? 8.223 3.241 4.563 1.00 86.75 101 ILE A CA 1
ATOM 839 C C . ILE A 1 101 ? 8.990 4.547 4.338 1.00 86.75 101 ILE A C 1
ATOM 841 O O . ILE A 1 101 ? 9.113 5.351 5.262 1.00 86.75 101 ILE A O 1
ATOM 845 N N . SER A 1 102 ? 9.445 4.789 3.106 1.00 85.50 102 SER A N 1
ATOM 846 C CA . SER A 1 102 ? 10.132 6.030 2.737 1.00 85.50 102 SER A CA 1
ATOM 847 C C . SER A 1 102 ? 9.232 7.255 2.920 1.00 85.50 102 SER A C 1
ATOM 849 O O . SER A 1 102 ? 9.671 8.256 3.481 1.00 85.50 102 SER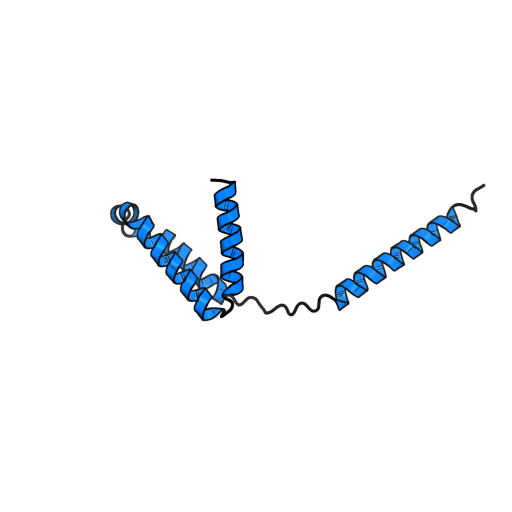 A O 1
ATOM 851 N N . PHE A 1 103 ? 7.958 7.176 2.522 1.00 88.38 103 PHE A N 1
ATOM 852 C CA . PHE A 1 103 ? 6.988 8.252 2.755 1.00 88.38 103 PHE A CA 1
ATOM 853 C C . PHE A 1 103 ? 6.722 8.502 4.243 1.00 88.38 103 PHE A C 1
ATOM 855 O O . PHE A 1 103 ? 6.712 9.655 4.672 1.00 88.38 103 PHE A O 1
ATOM 862 N N . ILE A 1 104 ? 6.528 7.445 5.035 1.00 88.31 104 ILE A N 1
ATOM 863 C CA . ILE A 1 104 ? 6.291 7.558 6.481 1.00 88.31 104 ILE A CA 1
ATOM 864 C C . ILE A 1 104 ? 7.513 8.164 7.173 1.00 88.31 104 ILE A C 1
ATOM 866 O O . ILE A 1 104 ? 7.351 9.033 8.018 1.00 88.31 104 ILE A O 1
ATOM 870 N N . SER A 1 105 ? 8.725 7.766 6.782 1.00 89.44 105 SER A N 1
ATOM 871 C CA . SER A 1 105 ? 9.967 8.325 7.326 1.00 89.44 105 SER A CA 1
ATOM 872 C C . SER A 1 105 ? 10.223 9.778 6.914 1.00 89.44 105 SER A C 1
ATOM 874 O O . SER A 1 105 ? 11.006 10.450 7.578 1.00 89.44 105 SER A O 1
ATOM 876 N N . LEU A 1 106 ? 9.651 10.243 5.799 1.00 90.31 106 LEU A N 1
ATOM 877 C CA . LEU A 1 106 ? 9.802 11.621 5.325 1.00 90.31 106 LEU A CA 1
ATOM 878 C C . LEU A 1 106 ? 8.791 12.575 5.987 1.00 90.31 106 LEU A C 1
ATOM 880 O O . LEU A 1 106 ? 9.081 13.758 6.145 1.00 90.31 106 LEU A O 1
ATOM 884 N N . ILE A 1 107 ? 7.590 12.077 6.303 1.00 84.88 107 ILE A N 1
ATOM 885 C CA . ILE A 1 107 ? 6.484 12.868 6.871 1.00 84.88 107 ILE A CA 1
ATOM 886 C C . ILE A 1 107 ? 6.437 12.782 8.406 1.00 84.88 107 ILE A C 1
ATOM 888 O O . ILE A 1 107 ? 5.977 13.733 9.039 1.00 84.88 107 ILE A O 1
ATOM 892 N N . GLY A 1 108 ? 6.848 11.649 8.986 1.00 67.00 108 GLY A N 1
ATOM 893 C CA . GLY A 1 108 ? 6.899 11.411 10.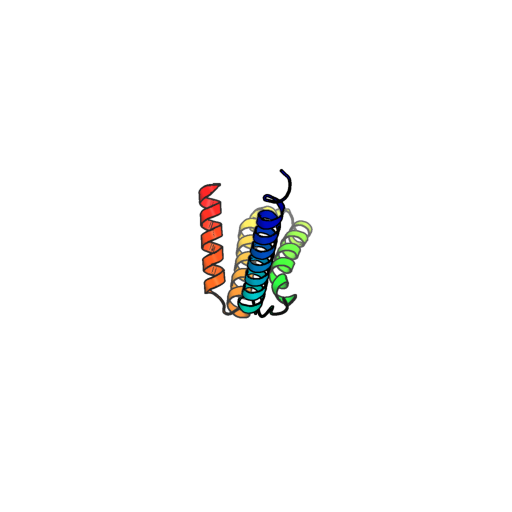434 1.00 67.00 108 GLY A CA 1
ATOM 894 C C . GLY A 1 108 ? 8.044 12.139 11.118 1.00 67.00 108 GLY A C 1
ATOM 895 O O . GLY A 1 108 ? 7.812 12.594 12.260 1.00 67.00 108 GLY A O 1
#